Protein AF-E5AQ37-F1 (afdb_monomer)

Sequence (125 aa):
MIKAAIVYFNAYSVCDLLLLLMNGVLASAIFLILLFAFSAPVPRRSPLNWYERAIRFWLVAVYGILAVRVCAGWYSTPVEPTHVAVNALVLGFAIMARGDVGVITEALRQTRKARRNVLSERKQM

Solvent-accessible surface area (backbone atoms only — not comparable to full-atom values): 6875 Å² total; per-residue (Å²): 111,70,70,60,48,32,62,58,39,63,33,92,42,74,66,40,43,49,42,43,50,51,38,26,54,41,25,40,51,42,24,50,42,54,62,49,43,74,73,54,93,64,85,66,95,57,85,80,51,73,68,46,51,50,51,48,51,51,50,35,49,54,26,41,52,48,22,50,35,47,75,70,31,68,49,94,66,85,56,56,69,66,59,42,55,52,44,52,52,52,37,50,51,36,59,75,43,58,34,42,53,62,60,55,53,49,53,51,50,52,53,53,49,54,54,50,52,58,56,53,56,66,72,76,110

Radius of gyration: 18.53 Å; Cα contacts (8 Å, |Δi|>4): 92; chains: 1; bounding box: 45×47×44 Å

Organism: Mycetohabitans rhizoxinica (strain DSM 19002 / CIP 109453 / HKI 454) (NCBI:txid882378)

Secondary structure (DSSP, 8-state):
-HHHHHHHTT-SSHHHHHHHHHHHHHHHHHHHHHHHTTS-----SSPPPHHHHHHHHHHHHHHHHHHHHHHTT--SSPPPHHHHHHHHHHHHHHHHTTT-HHHHHHHHHHHHHHHHHHHHHTTT-

Mean predicted aligned error: 10.18 Å

pLDDT: mean 74.45, std 9.08, range [48.59, 86.31]

Structure (mmCIF, N/CA/C/O backbone):
data_AF-E5AQ37-F1
#
_entry.id   AF-E5AQ37-F1
#
loop_
_atom_site.group_PDB
_atom_site.id
_atom_site.type_symbol
_atom_site.label_atom_id
_atom_site.label_alt_id
_atom_site.label_comp_id
_atom_site.label_asym_id
_atom_site.label_entity_id
_atom_site.label_seq_id
_atom_site.pdbx_PDB_ins_code
_atom_site.Cartn_x
_atom_site.Cartn_y
_atom_site.Cartn_z
_atom_site.occupancy
_atom_site.B_iso_or_equiv
_atom_site.auth_seq_id
_atom_site.auth_comp_id
_atom_site.auth_asym_id
_atom_site.auth_atom_id
_atom_site.pdbx_PDB_model_num
ATOM 1 N N . MET A 1 1 ? 14.982 6.067 -23.350 1.00 61.03 1 MET A N 1
ATOM 2 C CA . MET A 1 1 ? 14.437 6.073 -21.971 1.00 61.03 1 MET A CA 1
ATOM 3 C C . MET A 1 1 ? 13.871 4.722 -21.545 1.00 61.03 1 MET A C 1
ATOM 5 O O . MET A 1 1 ? 14.385 4.175 -20.584 1.00 61.03 1 MET A O 1
ATOM 9 N N . ILE A 1 2 ? 12.907 4.129 -22.262 1.00 64.19 2 ILE A N 1
ATOM 10 C CA . ILE A 1 2 ? 12.264 2.857 -21.855 1.00 64.19 2 ILE A CA 1
ATOM 11 C C . ILE A 1 2 ? 13.265 1.696 -21.706 1.00 64.19 2 ILE A C 1
ATOM 13 O O . ILE A 1 2 ? 13.235 0.993 -20.706 1.00 64.19 2 ILE A O 1
ATOM 17 N N . LYS A 1 3 ? 14.220 1.541 -22.635 1.00 64.31 3 LYS A N 1
ATOM 18 C CA . LYS A 1 3 ? 15.257 0.493 -22.544 1.00 64.31 3 LYS A CA 1
ATOM 19 C C . LYS A 1 3 ? 16.147 0.614 -21.295 1.00 64.31 3 LYS A C 1
ATOM 21 O O . LYS A 1 3 ? 16.497 -0.402 -20.714 1.00 64.31 3 LYS A O 1
ATOM 26 N N . ALA A 1 4 ? 16.473 1.836 -20.864 1.00 66.38 4 ALA A N 1
ATOM 27 C CA . ALA A 1 4 ? 17.266 2.061 -19.651 1.00 66.38 4 ALA A CA 1
ATOM 28 C C . ALA A 1 4 ? 16.474 1.699 -18.386 1.00 66.38 4 ALA A C 1
ATOM 30 O O . ALA A 1 4 ? 17.027 1.098 -17.474 1.00 66.38 4 ALA A O 1
ATOM 31 N N . ALA A 1 5 ? 15.170 1.995 -18.366 1.00 63.94 5 ALA A N 1
ATOM 32 C CA . ALA A 1 5 ? 14.285 1.593 -17.277 1.00 63.94 5 ALA A CA 1
ATOM 33 C C . ALA A 1 5 ? 14.121 0.065 -17.205 1.00 63.94 5 ALA A C 1
ATOM 35 O O . ALA A 1 5 ? 14.211 -0.500 -16.125 1.00 63.94 5 ALA A O 1
ATOM 36 N N . ILE A 1 6 ? 13.960 -0.619 -18.343 1.00 65.31 6 ILE A N 1
ATOM 37 C CA . ILE A 1 6 ? 13.864 -2.089 -18.396 1.00 65.31 6 ILE A CA 1
ATOM 38 C C . ILE A 1 6 ? 15.109 -2.750 -17.785 1.00 65.31 6 ILE A C 1
ATOM 40 O O . ILE A 1 6 ? 14.975 -3.661 -16.976 1.00 65.31 6 ILE A O 1
ATOM 44 N N . VAL A 1 7 ? 16.306 -2.256 -18.122 1.00 65.25 7 VAL A N 1
ATOM 45 C CA . VAL A 1 7 ? 17.571 -2.778 -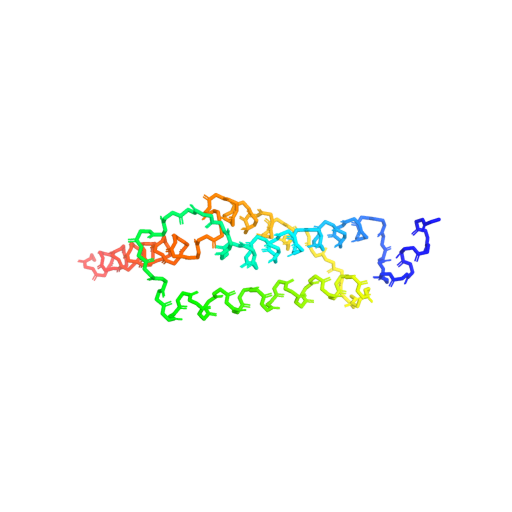17.576 1.00 65.25 7 VAL A CA 1
ATOM 46 C C . VAL A 1 7 ? 17.726 -2.437 -16.092 1.00 65.25 7 VAL A C 1
ATOM 48 O O . VAL A 1 7 ? 18.102 -3.302 -15.310 1.00 65.25 7 VAL A O 1
ATOM 51 N N . TYR A 1 8 ? 17.401 -1.205 -15.688 1.00 65.56 8 TYR A N 1
ATOM 52 C CA . TYR A 1 8 ? 17.496 -0.768 -14.290 1.00 65.56 8 TYR A CA 1
ATOM 53 C C . TYR A 1 8 ? 16.580 -1.570 -13.356 1.00 65.56 8 TYR A C 1
ATOM 55 O O . TYR A 1 8 ? 16.966 -1.907 -12.244 1.00 65.56 8 TYR A O 1
ATOM 63 N N . PHE A 1 9 ? 15.378 -1.900 -13.826 1.00 64.06 9 PHE A N 1
ATOM 64 C CA . PHE A 1 9 ? 14.378 -2.647 -13.067 1.00 64.06 9 PHE A CA 1
ATOM 65 C C . PHE A 1 9 ? 14.433 -4.161 -13.278 1.00 64.06 9 PHE A C 1
ATOM 67 O O . PHE A 1 9 ? 13.594 -4.875 -12.731 1.00 64.06 9 PHE A O 1
ATOM 74 N N . ASN A 1 10 ? 15.389 -4.643 -14.079 1.00 67.12 10 ASN A N 1
ATOM 75 C CA . ASN A 1 10 ? 15.513 -6.043 -14.479 1.00 67.12 10 ASN A CA 1
ATOM 76 C C . ASN A 1 10 ? 14.185 -6.650 -14.987 1.00 67.12 10 ASN A C 1
ATOM 78 O O . ASN A 1 10 ? 13.863 -7.807 -14.719 1.00 67.12 10 ASN A O 1
ATOM 82 N N . ALA A 1 11 ? 13.384 -5.837 -15.679 1.00 63.03 11 ALA A N 1
ATOM 83 C CA . ALA A 1 11 ? 12.063 -6.224 -16.154 1.00 63.03 11 ALA A CA 1
ATOM 84 C C . ALA A 1 11 ? 12.189 -7.041 -17.446 1.00 63.03 11 ALA A C 1
ATOM 86 O O . ALA A 1 11 ? 12.928 -6.665 -18.356 1.00 63.03 11 ALA A O 1
ATOM 87 N N . TYR A 1 12 ? 11.423 -8.125 -17.576 1.00 70.25 12 TYR A N 1
ATOM 88 C CA . TYR A 1 12 ? 11.459 -8.952 -18.792 1.00 70.25 12 TYR A CA 1
ATOM 89 C C . TYR A 1 12 ? 10.702 -8.318 -19.968 1.00 70.25 12 TYR A C 1
ATOM 91 O O . TYR A 1 12 ? 10.960 -8.634 -21.129 1.00 70.25 12 TYR A O 1
ATOM 99 N N . SER A 1 13 ? 9.751 -7.423 -19.688 1.00 74.75 13 SER A N 1
ATOM 100 C CA . SER A 1 13 ? 8.925 -6.768 -20.704 1.00 74.75 13 SER A CA 1
ATOM 101 C C . SER A 1 13 ? 8.458 -5.378 -20.264 1.00 74.75 13 SER A C 1
ATOM 103 O O . SER A 1 13 ? 8.515 -5.020 -19.088 1.00 74.75 13 SER A O 1
ATOM 105 N N . VAL A 1 14 ? 7.936 -4.593 -21.212 1.00 77.44 14 VAL A N 1
ATOM 106 C CA . VAL A 1 14 ? 7.313 -3.286 -20.926 1.00 77.44 14 VAL A CA 1
ATOM 107 C C . VAL A 1 14 ? 6.097 -3.434 -20.000 1.00 77.44 14 VAL A C 1
ATOM 109 O O . VAL A 1 14 ? 5.867 -2.569 -19.161 1.00 77.44 14 VAL A O 1
ATOM 112 N N . CYS A 1 15 ? 5.341 -4.532 -20.120 1.00 76.12 15 CYS A N 1
ATOM 113 C CA . CYS A 1 15 ? 4.201 -4.811 -19.243 1.00 76.12 15 CYS A CA 1
ATOM 114 C C . CYS A 1 15 ? 4.648 -5.063 -17.799 1.00 76.12 15 CYS A C 1
ATOM 116 O O . CYS A 1 15 ? 4.043 -4.535 -16.873 1.00 76.12 15 CYS A O 1
ATOM 118 N N . ASP A 1 16 ? 5.732 -5.813 -17.613 1.00 73.88 16 ASP A N 1
ATOM 119 C CA . ASP A 1 16 ? 6.309 -6.094 -16.294 1.00 73.88 16 ASP A CA 1
ATOM 120 C C . ASP A 1 16 ? 6.830 -4.804 -15.634 1.00 73.88 16 ASP A C 1
ATOM 122 O O . ASP A 1 16 ? 6.526 -4.512 -14.480 1.00 73.88 16 ASP A O 1
ATOM 126 N N . LEU A 1 17 ? 7.487 -3.939 -16.419 1.00 76.75 17 LEU A N 1
ATOM 127 C CA . LEU A 1 17 ? 7.896 -2.603 -15.976 1.00 76.75 17 LEU A CA 1
ATOM 128 C C . LEU A 1 17 ? 6.695 -1.730 -15.556 1.00 76.75 17 LEU A C 1
ATOM 130 O O . LEU A 1 17 ? 6.766 -1.019 -14.554 1.00 76.75 17 LEU A O 1
ATOM 134 N N . LEU A 1 18 ? 5.588 -1.780 -16.303 1.00 80.94 18 LEU A N 1
ATOM 135 C CA . LEU A 1 18 ? 4.352 -1.060 -15.978 1.00 80.94 18 LEU A CA 1
ATOM 136 C C . LEU A 1 18 ? 3.722 -1.563 -14.675 1.00 80.94 18 LEU A C 1
ATOM 138 O O . LEU A 1 18 ? 3.361 -0.750 -13.826 1.00 80.94 18 LEU A O 1
ATOM 142 N N . LEU A 1 19 ? 3.627 -2.882 -14.492 1.00 80.94 19 LEU A N 1
ATOM 143 C CA . LEU A 1 19 ? 3.105 -3.489 -13.264 1.00 80.94 19 LEU A CA 1
ATOM 144 C C . LEU A 1 19 ? 3.959 -3.112 -12.052 1.00 80.94 19 LEU A C 1
ATOM 146 O O . LEU A 1 19 ? 3.420 -2.767 -11.001 1.00 80.94 19 LEU A O 1
ATOM 150 N N . LEU A 1 20 ? 5.281 -3.099 -12.217 1.00 81.56 20 LEU A N 1
ATOM 151 C CA . LEU A 1 20 ? 6.223 -2.671 -11.192 1.00 81.56 20 LEU A CA 1
ATOM 152 C C . LEU A 1 20 ? 6.021 -1.206 -10.788 1.00 81.56 20 LEU A C 1
ATOM 154 O O . LEU A 1 20 ? 5.934 -0.891 -9.599 1.00 81.56 20 LEU A O 1
ATOM 158 N N . LEU A 1 21 ? 5.912 -0.315 -11.778 1.00 81.38 21 LEU A N 1
ATOM 159 C CA . LEU A 1 21 ? 5.675 1.111 -11.561 1.00 81.38 21 LEU A CA 1
ATOM 160 C C . LEU A 1 21 ? 4.333 1.345 -10.867 1.00 81.38 21 LEU A C 1
ATOM 162 O O . LEU A 1 21 ? 4.281 2.061 -9.869 1.00 81.38 21 LEU A O 1
ATOM 166 N N . MET A 1 22 ? 3.261 0.705 -11.340 1.00 83.75 22 MET A N 1
ATOM 167 C CA . MET A 1 22 ? 1.946 0.787 -10.700 1.00 83.75 22 MET A CA 1
ATOM 168 C C . MET A 1 22 ? 2.005 0.298 -9.255 1.00 83.75 22 MET A C 1
ATOM 170 O O . MET A 1 22 ? 1.493 0.964 -8.357 1.00 83.75 22 MET A O 1
ATOM 174 N N . ASN A 1 23 ? 2.678 -0.825 -9.007 1.00 84.56 23 ASN A N 1
ATOM 175 C CA . ASN A 1 23 ? 2.844 -1.363 -7.666 1.00 84.56 23 ASN A CA 1
ATOM 176 C C . ASN A 1 23 ? 3.605 -0.398 -6.740 1.00 84.56 23 ASN A C 1
ATOM 178 O O . ASN A 1 23 ? 3.199 -0.199 -5.596 1.00 84.56 23 ASN A O 1
ATOM 182 N N . GLY A 1 24 ? 4.666 0.245 -7.235 1.00 82.12 24 GLY A N 1
ATOM 183 C CA . GLY A 1 24 ? 5.417 1.255 -6.485 1.00 82.12 24 GLY A CA 1
ATOM 184 C C . GLY A 1 24 ? 4.621 2.514 -6.183 1.00 82.12 24 GLY A C 1
ATOM 185 O O . GLY A 1 24 ? 4.677 3.013 -5.059 1.00 82.12 24 GLY A O 1
ATOM 186 N N . VAL A 1 25 ? 3.840 3.002 -7.149 1.00 86.31 25 VAL A N 1
ATOM 187 C CA . VAL A 1 25 ? 2.951 4.157 -6.959 1.00 86.31 25 VAL A CA 1
ATOM 188 C C . VAL A 1 25 ? 1.886 3.841 -5.909 1.00 86.31 25 VAL A C 1
ATOM 190 O O . VAL A 1 25 ? 1.697 4.626 -4.981 1.00 86.31 25 VAL A O 1
ATOM 193 N N . LEU A 1 26 ? 1.241 2.673 -5.997 1.00 86.06 26 LEU A N 1
ATOM 194 C CA . LEU A 1 26 ? 0.247 2.230 -5.016 1.00 86.06 26 LEU A CA 1
ATOM 195 C C . LEU A 1 26 ? 0.861 2.086 -3.619 1.00 86.06 26 LEU A C 1
ATOM 197 O O . LEU A 1 26 ? 0.322 2.632 -2.658 1.00 86.06 26 LEU A O 1
ATOM 201 N N . ALA A 1 27 ? 2.006 1.408 -3.500 1.00 84.62 27 ALA A N 1
ATOM 202 C CA . ALA A 1 27 ? 2.686 1.222 -2.221 1.00 84.62 27 ALA A CA 1
ATOM 203 C C . ALA A 1 27 ? 3.108 2.559 -1.595 1.00 84.62 27 ALA A C 1
ATOM 205 O O . ALA A 1 27 ? 2.901 2.769 -0.400 1.00 84.62 27 ALA A O 1
ATOM 206 N N . SER A 1 28 ? 3.625 3.489 -2.403 1.00 84.44 28 SER A N 1
ATOM 207 C CA . SER A 1 28 ? 4.007 4.830 -1.951 1.00 84.44 28 SER A CA 1
ATOM 208 C C . SER A 1 28 ? 2.795 5.643 -1.500 1.00 84.44 28 SER A C 1
ATOM 210 O O . SER A 1 28 ? 2.841 6.282 -0.452 1.00 84.44 28 SER A O 1
ATOM 212 N N . ALA A 1 29 ? 1.682 5.588 -2.238 1.00 84.94 29 ALA A N 1
ATOM 213 C CA . ALA A 1 29 ? 0.447 6.268 -1.856 1.00 84.94 29 ALA A CA 1
ATOM 214 C C . ALA A 1 29 ? -0.115 5.721 -0.533 1.00 84.94 29 ALA A C 1
ATOM 216 O O . ALA A 1 29 ? -0.441 6.501 0.362 1.00 84.94 29 ALA A O 1
ATOM 217 N N . ILE A 1 30 ? -0.167 4.393 -0.372 1.00 84.25 30 ILE A N 1
ATOM 218 C CA . ILE A 1 30 ? -0.590 3.744 0.878 1.00 84.25 30 ILE A CA 1
ATOM 219 C C . ILE A 1 30 ? 0.331 4.159 2.026 1.00 84.25 30 ILE A C 1
ATOM 221 O O . ILE A 1 30 ? -0.153 4.557 3.084 1.00 84.25 30 ILE A O 1
ATOM 225 N N . PHE A 1 31 ? 1.648 4.108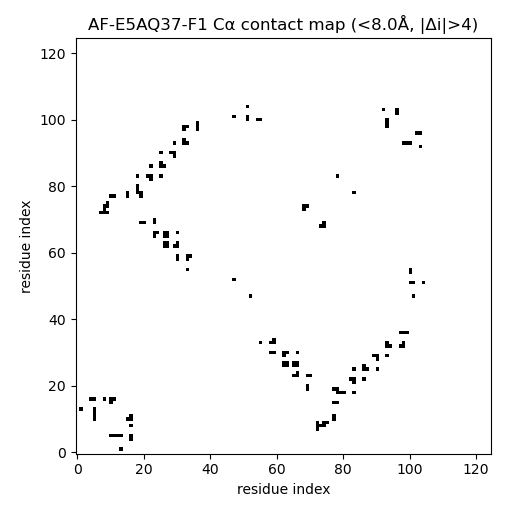 1.814 1.00 84.44 31 PHE A N 1
ATOM 226 C CA . PHE A 1 31 ? 2.640 4.525 2.800 1.00 84.44 31 PHE A CA 1
ATOM 227 C C . PHE A 1 31 ? 2.415 5.972 3.245 1.00 84.44 31 PHE A C 1
ATOM 229 O O . PHE A 1 31 ? 2.321 6.224 4.442 1.00 84.44 31 PHE A O 1
ATOM 236 N N . LEU A 1 32 ? 2.254 6.911 2.309 1.00 83.88 32 LEU A N 1
ATOM 237 C CA . LEU A 1 32 ? 2.025 8.324 2.618 1.00 83.88 32 LEU A CA 1
ATOM 238 C C . LEU A 1 32 ? 0.706 8.538 3.367 1.00 83.88 32 LEU A C 1
ATOM 240 O O . LEU A 1 32 ? 0.692 9.240 4.376 1.00 83.88 32 LEU A O 1
ATOM 244 N N . ILE A 1 33 ? -0.387 7.901 2.936 1.00 82.50 33 ILE A N 1
ATOM 245 C CA . ILE A 1 33 ? -1.680 7.983 3.632 1.00 82.50 33 ILE A CA 1
ATOM 246 C C . ILE A 1 33 ? -1.537 7.460 5.062 1.00 82.50 33 ILE A C 1
ATOM 248 O O . ILE A 1 33 ? -1.940 8.128 6.012 1.00 82.50 33 ILE A O 1
ATOM 252 N N . LEU A 1 34 ? -0.923 6.290 5.241 1.00 80.44 34 LEU A N 1
ATOM 253 C CA . LEU A 1 34 ? -0.731 5.694 6.560 1.00 80.44 34 LEU A CA 1
ATOM 254 C C . LEU A 1 34 ? 0.278 6.459 7.418 1.00 80.44 34 LEU A C 1
ATOM 256 O O . LEU A 1 34 ? 0.164 6.427 8.640 1.00 80.44 34 LEU A O 1
ATOM 260 N N . LEU A 1 35 ? 1.250 7.154 6.836 1.00 80.75 35 LEU A N 1
ATOM 261 C CA . LEU A 1 35 ? 2.196 7.984 7.575 1.00 80.75 35 LEU A CA 1
ATOM 262 C C . LEU A 1 35 ? 1.509 9.276 8.042 1.00 80.75 35 LEU A C 1
ATOM 264 O O . LEU A 1 35 ? 1.477 9.568 9.238 1.00 80.75 35 LEU A O 1
ATOM 268 N N . PHE A 1 36 ? 0.849 9.987 7.126 1.00 77.44 36 PHE A N 1
ATOM 269 C CA . PHE A 1 36 ? 0.274 11.314 7.363 1.00 77.44 36 PHE A CA 1
ATOM 270 C C . PHE A 1 36 ? -1.152 11.321 7.924 1.00 77.44 36 PHE A C 1
ATOM 272 O O . PHE A 1 36 ? -1.596 12.354 8.420 1.00 77.44 36 PHE A O 1
ATOM 279 N N . ALA A 1 37 ? -1.848 10.184 8.010 1.00 68.19 37 ALA A N 1
ATOM 280 C CA . ALA A 1 37 ? -3.139 10.075 8.710 1.00 68.19 37 ALA A CA 1
ATOM 281 C C . ALA A 1 37 ? -3.069 10.376 10.229 1.00 68.19 37 ALA A C 1
ATOM 283 O O . ALA A 1 37 ? -4.039 10.201 10.967 1.00 68.19 37 ALA A O 1
ATOM 284 N N . PHE A 1 38 ? -1.900 10.755 10.760 1.00 56.34 38 PHE A N 1
ATOM 285 C CA . PHE A 1 38 ? -1.758 11.281 12.120 1.00 56.34 38 PHE A CA 1
ATOM 286 C C . PHE A 1 38 ? -1.956 12.802 12.176 1.00 56.34 38 PHE A C 1
ATOM 288 O O . PHE A 1 38 ? -2.409 13.307 13.194 1.00 56.34 38 PHE A O 1
ATOM 295 N N . SER A 1 39 ? -1.683 13.503 11.074 1.00 51.94 39 SER A N 1
ATOM 296 C CA . SER A 1 39 ? -1.745 14.964 10.967 1.00 51.94 39 SER A CA 1
ATOM 297 C C . SER A 1 39 ? -3.099 15.484 10.483 1.00 51.94 39 SER A C 1
ATOM 299 O O . SER A 1 39 ? -3.298 16.692 10.408 1.00 51.94 39 SER A O 1
ATOM 301 N N . ALA A 1 40 ? -4.033 14.595 10.133 1.00 52.38 40 ALA A N 1
ATOM 302 C CA . ALA A 1 40 ? -5.367 15.005 9.723 1.00 52.38 40 ALA A CA 1
ATOM 303 C C . ALA A 1 40 ? -6.140 15.552 10.944 1.00 52.38 40 ALA A C 1
ATOM 305 O O . ALA A 1 40 ? -6.278 14.827 11.932 1.00 52.38 40 ALA A O 1
ATOM 306 N N . PRO A 1 41 ? -6.691 16.781 10.884 1.00 48.59 41 PRO A N 1
ATOM 307 C CA . PRO A 1 41 ? -7.428 17.434 11.974 1.00 48.59 41 PRO A CA 1
ATOM 308 C C . PRO A 1 41 ? -8.845 16.857 12.142 1.00 48.59 41 PRO A C 1
ATOM 310 O O . PRO A 1 41 ? -9.810 17.572 12.394 1.00 48.59 41 PRO A O 1
ATOM 313 N N . VAL A 1 42 ? -8.999 15.549 11.937 1.00 54.31 42 VAL A N 1
ATOM 314 C CA . VAL A 1 42 ? -10.275 14.859 12.086 1.00 54.31 42 VAL A CA 1
ATOM 315 C C . VAL A 1 42 ? -10.370 14.394 13.538 1.00 54.31 42 VAL A C 1
ATOM 317 O O . VAL A 1 42 ? -9.463 13.694 14.000 1.00 54.31 42 VAL A O 1
ATOM 320 N N . PRO A 1 43 ? -11.440 14.748 14.270 1.00 51.94 43 PRO A N 1
ATOM 321 C CA . PRO A 1 43 ? -11.625 14.278 15.630 1.00 51.94 43 PRO A CA 1
ATOM 322 C C . PRO A 1 43 ? -11.759 12.756 15.600 1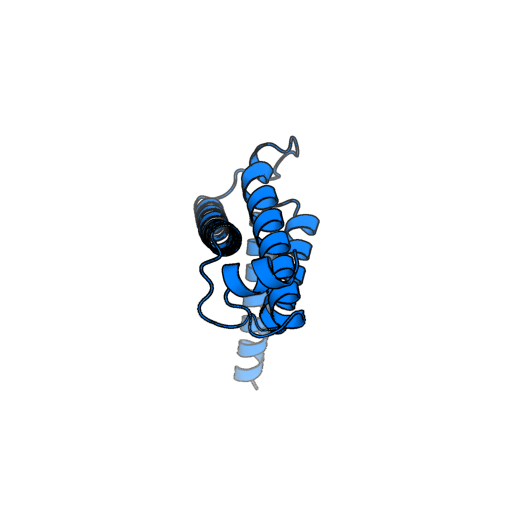.00 51.94 43 PRO A C 1
ATOM 324 O O . PRO A 1 43 ? -12.770 12.208 15.159 1.00 51.94 43 PRO A O 1
ATOM 327 N N . ARG A 1 44 ? -10.707 12.052 16.031 1.00 56.84 44 ARG A N 1
ATOM 328 C CA . ARG A 1 44 ? -10.775 10.605 16.232 1.00 56.84 44 ARG A CA 1
ATOM 329 C C . ARG A 1 44 ? -11.819 10.349 17.313 1.00 56.84 44 ARG A C 1
ATOM 331 O O . ARG A 1 44 ? -11.710 10.892 18.408 1.00 56.84 44 ARG A O 1
ATOM 338 N N . ARG A 1 45 ? -12.812 9.503 17.016 1.00 56.78 45 ARG A N 1
ATOM 339 C CA . ARG A 1 45 ? -13.873 9.109 17.968 1.00 56.78 45 ARG A CA 1
ATOM 340 C C . ARG A 1 45 ? -13.330 8.464 19.251 1.00 56.78 45 ARG A C 1
ATOM 342 O O . ARG A 1 45 ? -14.061 8.371 20.227 1.00 56.78 45 ARG A O 1
ATOM 349 N N . SER A 1 46 ? -12.076 8.014 19.250 1.00 59.38 46 SER A N 1
ATOM 350 C CA . SER A 1 46 ? -11.389 7.415 20.392 1.00 59.38 46 SER A CA 1
ATOM 351 C C . SER A 1 46 ? -9.870 7.546 20.212 1.00 59.38 46 SER A C 1
ATOM 353 O O . SER A 1 46 ? -9.391 7.498 19.072 1.00 59.38 46 SER A O 1
ATOM 355 N N . PRO A 1 47 ? -9.073 7.673 21.290 1.00 64.31 47 PRO A N 1
ATOM 356 C CA . PRO A 1 47 ? -7.636 7.447 21.198 1.00 64.31 47 PRO A CA 1
ATOM 357 C C . PRO A 1 47 ? -7.370 6.045 20.625 1.00 64.31 47 PRO A C 1
ATOM 359 O O . PRO A 1 47 ? -7.973 5.068 21.066 1.00 64.31 47 PRO A O 1
ATOM 362 N N . LEU A 1 48 ? -6.487 5.961 19.621 1.00 64.81 48 LEU A N 1
ATOM 363 C CA . LEU A 1 48 ? -6.091 4.694 18.992 1.00 64.81 48 LEU A CA 1
ATOM 364 C C . LEU A 1 48 ? -5.516 3.743 20.047 1.00 64.81 48 LEU A C 1
ATOM 366 O O . LEU A 1 48 ? -4.552 4.113 20.735 1.00 64.81 48 LEU A O 1
ATOM 370 N N . ASN A 1 49 ? -6.049 2.524 20.112 1.00 73.69 49 ASN A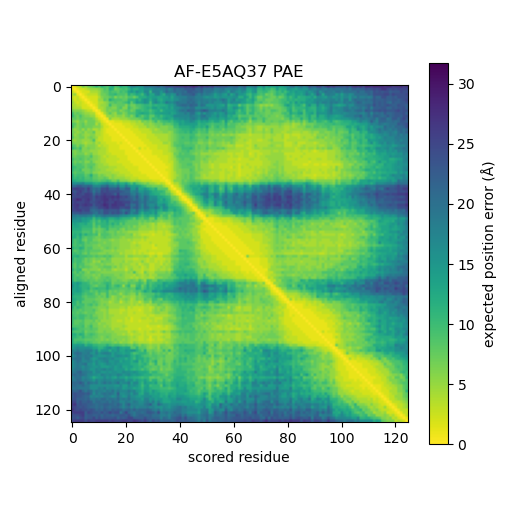 N 1
ATOM 371 C CA . ASN A 1 49 ? -5.551 1.482 21.005 1.00 73.69 49 ASN A CA 1
ATOM 372 C C . ASN A 1 49 ? -4.113 1.086 20.634 1.00 73.69 49 ASN A C 1
ATOM 374 O O . ASN A 1 49 ? -3.709 1.163 19.472 1.00 73.69 49 ASN A O 1
ATOM 378 N N . TRP A 1 50 ? -3.328 0.611 21.608 1.00 74.81 50 TRP A N 1
ATOM 379 C CA . TRP A 1 50 ? -1.934 0.187 21.384 1.00 74.81 50 TRP A CA 1
ATOM 380 C C . TRP A 1 50 ? -1.802 -0.828 20.236 1.00 74.81 50 TRP A C 1
ATOM 382 O O . TRP A 1 50 ? -0.904 -0.729 19.403 1.00 74.81 50 TRP A O 1
ATOM 392 N N . TYR A 1 51 ? -2.762 -1.750 20.139 1.00 73.62 51 TYR A N 1
ATOM 393 C CA . TYR A 1 51 ? -2.836 -2.741 19.067 1.00 73.62 51 TYR A CA 1
ATOM 394 C C . TYR A 1 51 ? -3.010 -2.114 17.672 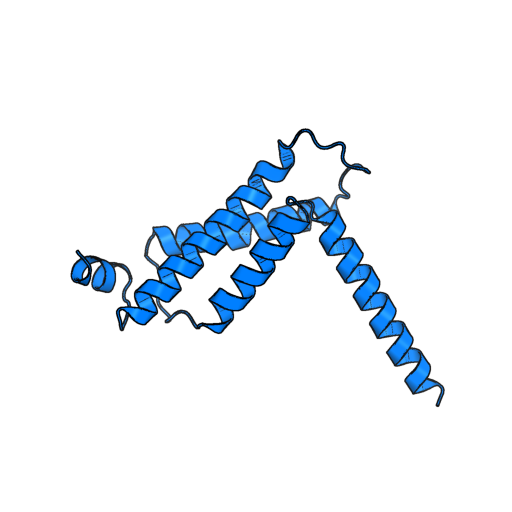1.00 73.62 51 TYR A C 1
ATOM 396 O O . TYR A 1 51 ? -2.354 -2.522 16.718 1.00 73.62 51 TYR A O 1
ATOM 404 N N . GLU A 1 52 ? -3.840 -1.079 17.544 1.00 74.25 52 GLU A N 1
ATOM 405 C CA . GLU A 1 52 ? -4.076 -0.379 16.273 1.00 74.25 52 GLU A CA 1
ATOM 406 C C . GLU A 1 52 ? -2.855 0.440 15.852 1.00 74.25 52 GLU A C 1
ATOM 408 O O . GLU A 1 52 ? -2.519 0.500 14.669 1.00 74.25 52 GLU A O 1
ATOM 413 N N . ARG A 1 53 ? -2.138 1.019 16.827 1.00 76.06 53 ARG A N 1
ATOM 414 C CA . ARG A 1 53 ? -0.845 1.676 16.585 1.00 76.06 53 ARG A CA 1
ATOM 415 C C . ARG A 1 53 ? 0.193 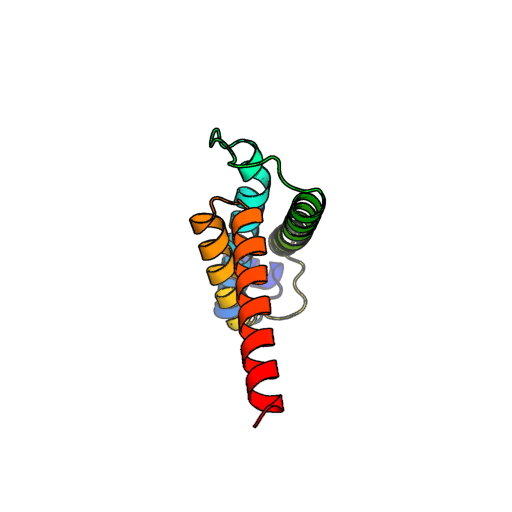0.682 16.072 1.00 76.06 53 ARG A C 1
ATOM 417 O O . ARG A 1 53 ? 0.885 0.992 15.107 1.00 76.06 53 ARG A O 1
ATOM 424 N N . ALA A 1 54 ? 0.265 -0.508 16.672 1.00 80.75 54 ALA A N 1
ATOM 425 C CA . ALA A 1 54 ? 1.180 -1.562 16.244 1.00 80.75 54 ALA A CA 1
ATOM 426 C C . ALA A 1 54 ? 0.870 -2.045 14.817 1.00 80.75 54 ALA A C 1
ATOM 428 O O . ALA A 1 54 ? 1.780 -2.132 13.996 1.00 80.75 54 ALA A O 1
ATOM 429 N N . ILE A 1 55 ? -0.408 -2.276 14.484 1.00 80.94 55 ILE A N 1
ATOM 430 C CA . ILE A 1 55 ? -0.820 -2.643 13.118 1.00 80.94 55 ILE A CA 1
ATOM 431 C C . ILE A 1 55 ? -0.450 -1.545 12.129 1.00 80.94 55 ILE A C 1
ATOM 433 O O . ILE A 1 55 ? 0.109 -1.833 11.074 1.00 80.94 55 ILE A O 1
ATOM 437 N N . ARG A 1 56 ? -0.737 -0.283 12.459 1.00 80.06 56 ARG A N 1
ATOM 438 C CA . ARG A 1 56 ? -0.388 0.841 11.591 1.00 80.06 56 ARG A CA 1
ATOM 439 C C . ARG A 1 56 ? 1.114 0.907 11.350 1.00 80.06 56 ARG A C 1
ATOM 441 O O . ARG A 1 56 ? 1.520 1.043 10.204 1.00 80.06 56 ARG A O 1
ATOM 448 N N . PHE A 1 57 ? 1.925 0.787 12.400 1.00 83.19 57 PHE A N 1
ATOM 449 C CA . PHE A 1 57 ? 3.381 0.801 12.275 1.00 83.19 57 PHE A CA 1
ATOM 450 C C . PHE A 1 57 ? 3.876 -0.345 11.391 1.00 83.19 57 PHE A C 1
ATOM 452 O O . PHE A 1 57 ? 4.696 -0.130 10.504 1.00 83.19 57 PHE A O 1
ATOM 459 N N . TRP A 1 58 ? 3.322 -1.544 11.578 1.00 84.44 58 TRP A N 1
ATOM 460 C CA . TRP A 1 58 ? 3.649 -2.701 10.753 1.00 84.44 58 TRP A CA 1
ATOM 461 C C . TRP A 1 58 ? 3.279 -2.482 9.280 1.00 84.44 58 TRP A C 1
ATOM 463 O O . TRP A 1 58 ? 4.105 -2.716 8.403 1.00 84.44 58 TRP A O 1
ATOM 473 N N . LEU A 1 59 ? 2.084 -1.954 8.995 1.00 82.56 59 LEU A N 1
ATOM 474 C CA . LEU A 1 59 ? 1.665 -1.626 7.629 1.00 82.56 59 LEU A CA 1
ATOM 475 C C . LEU A 1 59 ? 2.554 -0.543 7.007 1.00 82.56 59 LEU A C 1
ATOM 477 O O . LEU A 1 59 ? 2.997 -0.700 5.874 1.00 82.56 59 LEU A O 1
ATOM 481 N N . VAL A 1 60 ? 2.861 0.527 7.746 1.00 85.31 60 VAL A N 1
ATOM 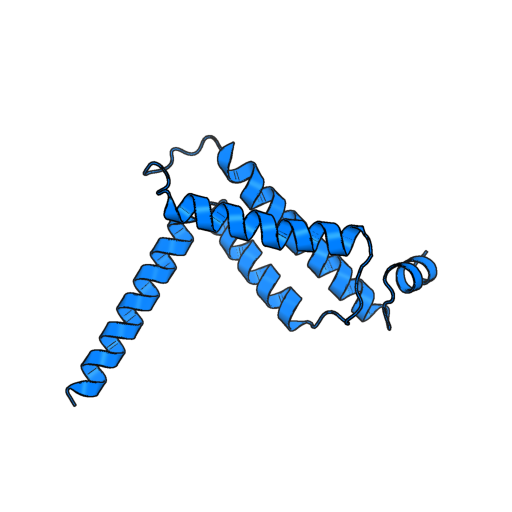482 C CA . VAL A 1 60 ? 3.783 1.583 7.299 1.00 85.31 60 VAL A CA 1
ATOM 483 C C . VAL A 1 60 ? 5.157 0.995 6.982 1.00 85.31 60 VAL A C 1
ATOM 485 O O . VAL A 1 60 ? 5.718 1.316 5.940 1.00 85.31 60 VAL A O 1
ATOM 488 N N . ALA A 1 61 ? 5.683 0.104 7.822 1.00 85.88 61 ALA A N 1
ATOM 489 C CA . ALA A 1 61 ? 6.965 -0.547 7.580 1.00 85.88 61 ALA A CA 1
ATOM 490 C C . ALA A 1 61 ? 6.931 -1.425 6.319 1.00 85.88 61 ALA A C 1
ATOM 492 O O . ALA A 1 61 ? 7.803 -1.296 5.465 1.00 85.88 61 ALA A O 1
ATOM 493 N N . VAL A 1 62 ? 5.907 -2.270 6.156 1.00 85.94 62 VAL A N 1
ATOM 494 C CA . VAL A 1 62 ? 5.769 -3.158 4.990 1.00 85.94 62 VAL A CA 1
ATOM 495 C C . VAL A 1 62 ? 5.645 -2.356 3.693 1.00 85.94 62 VAL A C 1
ATOM 497 O O . VAL A 1 62 ? 6.409 -2.588 2.755 1.00 85.94 62 VAL A O 1
ATOM 500 N N . TYR A 1 63 ? 4.730 -1.382 3.639 1.00 83.19 63 TYR A N 1
ATOM 501 C CA . TYR A 1 63 ? 4.535 -0.555 2.445 1.00 83.19 63 TYR A CA 1
ATOM 502 C C . TYR A 1 63 ? 5.709 0.394 2.189 1.00 83.19 63 TYR A C 1
ATOM 504 O O . TYR A 1 63 ? 6.038 0.646 1.033 1.00 83.19 63 TYR A O 1
ATOM 512 N N . GLY A 1 64 ? 6.388 0.860 3.240 1.00 83.62 64 GLY A N 1
ATOM 513 C CA . GLY A 1 64 ? 7.616 1.644 3.131 1.00 83.62 64 GLY A CA 1
ATOM 514 C C . GLY A 1 64 ? 8.768 0.838 2.531 1.00 83.62 64 GLY A C 1
ATOM 515 O O . GLY A 1 64 ? 9.410 1.304 1.593 1.00 83.62 64 GLY A O 1
ATOM 516 N N . ILE A 1 65 ? 8.989 -0.397 2.996 1.00 84.75 65 ILE A N 1
ATOM 517 C CA . ILE A 1 65 ? 9.991 -1.309 2.417 1.00 84.75 65 ILE A CA 1
ATOM 518 C C . ILE A 1 65 ? 9.670 -1.578 0.946 1.00 84.75 65 ILE A C 1
ATOM 520 O O . ILE A 1 65 ? 10.567 -1.524 0.111 1.00 84.75 65 ILE A O 1
ATOM 524 N N . LEU A 1 66 ? 8.401 -1.826 0.610 1.00 80.25 66 LEU A N 1
ATOM 525 C CA . LEU A 1 66 ? 7.956 -2.002 -0.775 1.00 80.25 66 LEU A CA 1
ATOM 526 C C . LEU A 1 66 ? 8.229 -0.762 -1.635 1.00 80.25 66 LEU A C 1
ATOM 528 O O . LEU A 1 66 ? 8.782 -0.897 -2.723 1.00 80.25 66 LEU A O 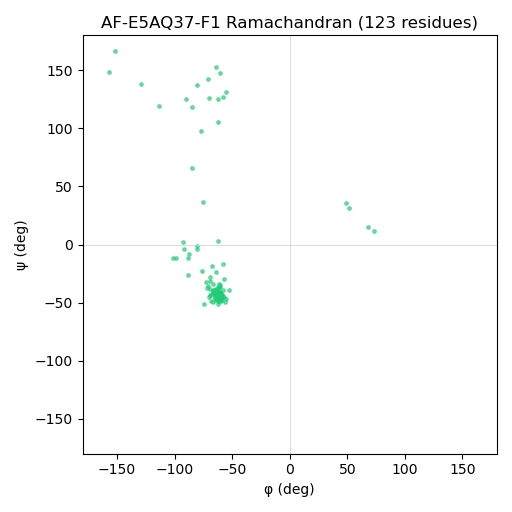1
ATOM 532 N N . ALA A 1 67 ? 7.900 0.435 -1.146 1.00 80.38 67 ALA A N 1
ATOM 533 C CA . ALA A 1 67 ? 8.157 1.684 -1.857 1.00 80.38 67 ALA A CA 1
ATOM 534 C C . ALA A 1 67 ? 9.660 1.905 -2.091 1.00 80.38 67 ALA A C 1
ATOM 536 O O . ALA A 1 67 ? 10.071 2.164 -3.219 1.00 80.38 67 ALA A O 1
ATOM 537 N N . VAL A 1 68 ? 10.492 1.719 -1.059 1.00 81.62 68 VAL A N 1
ATOM 538 C CA . VAL A 1 68 ? 11.958 1.818 -1.171 1.00 81.62 68 VAL A CA 1
ATOM 539 C C . VAL A 1 68 ? 12.500 0.776 -2.141 1.00 81.62 68 VAL A C 1
ATOM 541 O O . VAL A 1 68 ? 13.343 1.098 -2.970 1.00 81.62 68 VAL A O 1
ATOM 544 N N . ARG A 1 69 ? 11.998 -0.459 -2.083 1.00 80.00 69 ARG A N 1
ATOM 545 C CA . ARG A 1 69 ? 12.421 -1.546 -2.967 1.00 80.00 69 ARG A CA 1
ATOM 546 C C . ARG A 1 69 ? 12.099 -1.251 -4.429 1.00 80.00 69 ARG A C 1
ATOM 548 O O . ARG A 1 69 ? 12.938 -1.529 -5.284 1.00 80.00 69 ARG A O 1
ATOM 555 N N . VAL A 1 70 ? 10.929 -0.670 -4.715 1.00 76.75 70 VAL A N 1
ATOM 556 C CA . VAL A 1 70 ? 10.604 -0.201 -6.070 1.00 76.75 70 VAL A CA 1
ATOM 557 C C . VAL A 1 70 ? 11.509 0.967 -6.440 1.00 76.75 70 VAL A C 1
ATOM 559 O O . VAL A 1 70 ? 12.159 0.900 -7.466 1.00 76.75 70 VAL A O 1
ATOM 562 N N . CYS A 1 71 ? 11.660 1.995 -5.607 1.00 73.25 71 CYS A N 1
ATOM 563 C CA . CYS A 1 71 ? 12.526 3.133 -5.937 1.00 73.25 71 CYS A CA 1
ATOM 564 C C . CYS A 1 71 ? 13.999 2.746 -6.159 1.00 73.25 71 CYS A C 1
ATOM 566 O O . CYS A 1 71 ? 14.657 3.333 -7.010 1.00 73.25 71 CYS A O 1
ATOM 568 N N . ALA A 1 72 ? 14.506 1.755 -5.425 1.00 77.50 72 ALA A N 1
ATOM 569 C CA . ALA A 1 72 ? 15.870 1.246 -5.551 1.00 77.50 72 ALA A CA 1
ATOM 570 C C . ALA A 1 72 ? 16.059 0.267 -6.725 1.00 77.50 72 ALA A C 1
ATOM 572 O O . ALA A 1 72 ? 17.169 -0.216 -6.934 1.00 77.50 72 ALA A O 1
ATOM 573 N N . GLY A 1 73 ? 14.991 -0.078 -7.453 1.00 67.44 73 GLY A N 1
ATOM 574 C CA . GLY A 1 73 ? 15.045 -1.034 -8.561 1.00 67.44 73 GLY A CA 1
ATOM 575 C C . GLY A 1 73 ? 15.336 -2.479 -8.140 1.00 67.44 73 GLY A C 1
ATOM 576 O O . GLY A 1 73 ? 15.655 -3.313 -8.982 1.00 67.44 73 GLY A O 1
ATOM 577 N N . TRP A 1 74 ? 15.218 -2.817 -6.850 1.00 72.25 74 TRP A N 1
ATOM 578 C CA . TRP A 1 74 ? 15.624 -4.123 -6.318 1.00 72.25 74 TRP A CA 1
ATOM 579 C C . TRP A 1 74 ? 14.520 -5.178 -6.468 1.00 72.25 74 TRP A C 1
ATOM 581 O O . TRP A 1 74 ? 13.974 -5.699 -5.486 1.00 72.25 74 TRP A O 1
ATOM 591 N N . TYR A 1 75 ? 14.206 -5.529 -7.712 1.00 66.62 75 TYR A N 1
ATOM 592 C CA . TYR A 1 75 ? 13.266 -6.595 -8.043 1.00 66.62 75 TYR A CA 1
ATOM 593 C C . TYR A 1 75 ? 13.963 -7.761 -8.734 1.00 66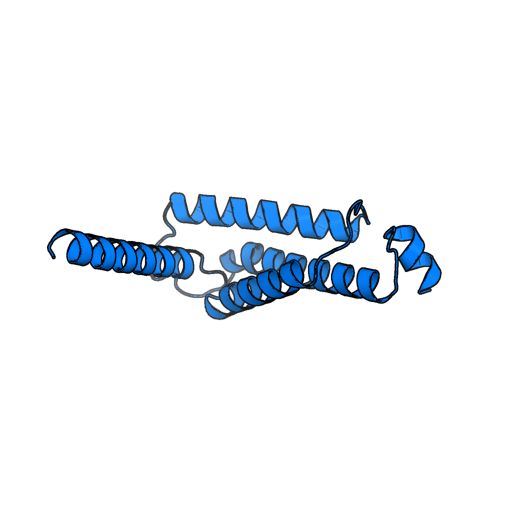.62 75 TYR A C 1
ATOM 595 O O . TYR A 1 75 ? 14.569 -7.630 -9.790 1.00 66.62 75 TYR A O 1
ATOM 603 N N . SER A 1 76 ? 13.880 -8.924 -8.091 1.00 64.44 76 SER A N 1
ATOM 604 C CA . SER A 1 76 ? 14.417 -10.185 -8.618 1.00 64.44 76 SER A CA 1
ATOM 605 C C . SER A 1 76 ? 13.324 -11.078 -9.209 1.00 64.44 76 SER A C 1
ATOM 607 O O . SER A 1 76 ? 13.637 -12.061 -9.869 1.00 64.44 76 SER A O 1
ATOM 609 N N . THR A 1 77 ? 12.052 -10.750 -8.968 1.00 64.19 77 THR A N 1
ATOM 610 C CA . THR A 1 77 ? 10.884 -11.521 -9.405 1.00 64.19 77 THR A CA 1
ATOM 611 C C . THR A 1 77 ? 9.890 -10.603 -10.122 1.00 64.19 77 THR A C 1
ATOM 613 O O . THR A 1 77 ? 9.655 -9.499 -9.614 1.00 64.19 77 THR A O 1
ATOM 616 N N . PRO A 1 78 ? 9.286 -11.044 -11.242 1.00 67.00 78 PRO A N 1
ATOM 617 C CA . PRO A 1 78 ? 8.260 -10.277 -11.947 1.00 67.00 78 PRO A CA 1
ATOM 618 C C . PRO A 1 78 ? 7.053 -10.013 -11.040 1.00 67.00 78 PRO A C 1
ATOM 620 O O . PRO A 1 78 ? 6.734 -10.817 -10.158 1.00 67.00 78 PRO A O 1
ATOM 623 N N . VAL A 1 79 ? 6.398 -8.865 -11.224 1.00 70.75 79 VAL A N 1
ATOM 624 C CA . VAL A 1 79 ? 5.231 -8.489 -10.411 1.00 70.75 79 VAL A CA 1
ATOM 625 C C . VAL A 1 79 ? 3.984 -9.109 -11.014 1.00 70.75 79 VAL A C 1
ATOM 627 O O . VAL A 1 79 ? 3.597 -8.784 -12.134 1.00 70.75 79 VAL A O 1
ATOM 630 N N . GLU A 1 80 ? 3.309 -9.968 -10.254 1.00 77.94 80 GLU A N 1
ATOM 631 C CA . GLU A 1 80 ? 2.037 -10.518 -10.704 1.00 77.94 80 GLU A CA 1
ATOM 632 C C . GLU A 1 80 ? 0.923 -9.449 -10.692 1.00 77.94 80 GLU A C 1
ATOM 634 O O . GLU A 1 80 ? 0.829 -8.649 -9.752 1.00 77.94 80 GLU A O 1
ATOM 639 N N . PRO A 1 81 ? 0.004 -9.458 -11.677 1.00 77.12 81 PRO A N 1
ATOM 640 C CA . PRO A 1 81 ? -1.136 -8.534 -11.724 1.00 77.12 81 PRO A CA 1
ATOM 641 C C . PRO A 1 81 ? -2.028 -8.599 -10.475 1.00 77.12 81 PRO A C 1
ATOM 643 O O . PRO A 1 81 ? -2.630 -7.604 -10.068 1.00 77.12 81 PRO A O 1
ATOM 646 N N . THR A 1 82 ? -2.086 -9.770 -9.839 1.00 82.12 82 THR A N 1
ATOM 647 C CA . THR A 1 82 ? -2.789 -10.026 -8.575 1.00 82.12 82 THR A CA 1
ATOM 648 C C . THR A 1 82 ? -2.284 -9.120 -7.450 1.00 82.12 82 THR A C 1
ATOM 650 O O . THR A 1 82 ? -3.091 -8.587 -6.689 1.00 82.12 82 THR A O 1
ATOM 653 N N . HIS A 1 83 ? -0.976 -8.859 -7.378 1.00 79.12 83 HIS A N 1
ATOM 654 C CA . HIS A 1 83 ? -0.383 -7.986 -6.362 1.00 79.12 83 HIS A CA 1
ATOM 655 C C . HIS A 1 83 ? -0.830 -6.531 -6.542 1.00 79.12 83 HIS A C 1
ATOM 657 O O . HIS A 1 83 ? -1.157 -5.853 -5.567 1.00 79.12 83 HIS A O 1
ATOM 663 N N . VAL A 1 84 ? -0.911 -6.067 -7.793 1.00 82.06 84 VAL A N 1
ATOM 664 C CA . VAL A 1 84 ? -1.395 -4.720 -8.126 1.00 82.06 84 VAL A CA 1
ATOM 665 C C . VAL A 1 84 ? -2.872 -4.575 -7.752 1.00 82.06 84 VAL A C 1
ATOM 667 O O . VAL A 1 84 ? -3.248 -3.582 -7.131 1.00 82.06 84 VAL A O 1
ATOM 670 N N . ALA A 1 85 ? -3.701 -5.579 -8.057 1.00 81.88 85 ALA A N 1
ATOM 671 C CA . ALA A 1 85 ? -5.122 -5.577 -7.708 1.00 81.88 85 ALA A CA 1
ATOM 672 C C . ALA A 1 85 ? -5.352 -5.539 -6.185 1.00 81.88 85 ALA A C 1
ATOM 674 O O . ALA A 1 85 ? -6.172 -4.758 -5.698 1.00 81.88 85 ALA A O 1
ATOM 675 N N . VAL A 1 86 ? -4.593 -6.332 -5.419 1.00 83.06 86 VAL A N 1
ATOM 676 C CA . VAL A 1 86 ? -4.655 -6.321 -3.949 1.00 83.06 86 VAL A CA 1
ATOM 677 C C . VAL A 1 86 ? -4.227 -4.963 -3.397 1.00 83.06 86 VAL A C 1
ATOM 679 O O . VAL A 1 86 ? -4.928 -4.402 -2.557 1.00 83.06 86 VAL A O 1
ATOM 682 N N . ASN A 1 87 ? -3.133 -4.385 -3.894 1.00 84.44 87 ASN A N 1
ATOM 683 C CA . ASN A 1 87 ? -2.677 -3.072 -3.438 1.00 84.44 87 ASN A CA 1
ATOM 684 C C . ASN A 1 87 ? -3.654 -1.951 -3.814 1.00 84.44 87 ASN A C 1
ATOM 686 O O . ASN A 1 87 ? -3.857 -1.036 -3.021 1.00 84.44 87 ASN A O 1
ATOM 690 N N . ALA A 1 88 ? -4.326 -2.039 -4.962 1.00 83.56 88 ALA A N 1
ATOM 691 C CA . ALA A 1 88 ? -5.384 -1.103 -5.329 1.00 83.56 88 ALA A CA 1
ATOM 692 C C . ALA A 1 88 ? -6.578 -1.186 -4.364 1.00 83.56 88 ALA A C 1
ATOM 694 O O . ALA A 1 88 ? -7.085 -0.153 -3.925 1.00 83.56 88 ALA A O 1
ATOM 695 N N . LEU A 1 89 ? -6.986 -2.398 -3.964 1.00 84.19 89 LEU A N 1
ATOM 696 C CA . LEU A 1 89 ? -8.014 -2.589 -2.937 1.00 84.19 89 LEU A CA 1
ATOM 697 C C . LEU A 1 89 ? -7.575 -2.014 -1.588 1.00 84.19 89 LEU A C 1
ATOM 699 O O . LEU A 1 89 ? -8.347 -1.296 -0.953 1.00 84.19 89 LEU A O 1
ATOM 703 N N . VAL A 1 90 ? -6.339 -2.283 -1.155 1.00 81.88 90 VAL A N 1
ATOM 704 C CA . VAL A 1 90 ? -5.812 -1.740 0.106 1.00 81.88 90 VAL A CA 1
ATOM 705 C C . VAL A 1 90 ? -5.752 -0.217 0.067 1.00 81.88 90 VAL A C 1
ATOM 707 O O . VAL A 1 90 ? -6.134 0.421 1.045 1.00 81.88 90 VAL A O 1
ATOM 710 N N . LEU A 1 91 ? -5.339 0.378 -1.053 1.00 83.44 91 LEU A N 1
ATOM 711 C CA . LEU A 1 91 ? -5.380 1.824 -1.240 1.00 83.44 91 LEU A CA 1
ATOM 712 C C . LEU A 1 91 ? -6.816 2.353 -1.159 1.00 83.44 91 LEU A C 1
ATOM 714 O O . LEU A 1 91 ? -7.057 3.335 -0.461 1.00 83.44 91 LEU A O 1
ATOM 718 N N . GLY A 1 92 ? -7.777 1.681 -1.799 1.00 81.88 92 GLY A N 1
ATOM 719 C CA . GLY A 1 92 ? -9.198 2.013 -1.698 1.00 81.88 92 GLY A CA 1
ATOM 720 C C . GLY A 1 92 ? -9.688 2.021 -0.249 1.00 81.88 92 GLY A C 1
ATOM 721 O O . GLY A 1 92 ? -10.287 3.000 0.194 1.00 81.88 92 GLY A O 1
ATOM 722 N N . PHE A 1 93 ? -9.351 0.989 0.530 1.00 79.38 93 PHE A N 1
ATOM 723 C CA . PHE A 1 93 ? -9.660 0.939 1.961 1.00 79.38 93 PHE A CA 1
ATOM 724 C C . PHE A 1 93 ? -8.944 2.030 2.757 1.00 79.38 93 PHE A C 1
ATOM 726 O O . PHE A 1 93 ? -9.563 2.653 3.616 1.00 79.38 93 PHE A O 1
ATOM 733 N N . ALA A 1 94 ? -7.669 2.299 2.470 1.00 78.38 94 ALA A N 1
ATOM 734 C CA . ALA A 1 94 ? -6.903 3.343 3.141 1.00 78.38 94 ALA A CA 1
ATOM 735 C C . ALA A 1 94 ? -7.494 4.737 2.875 1.00 78.38 94 ALA A C 1
ATOM 737 O O . ALA A 1 94 ? -7.592 5.537 3.800 1.00 78.38 94 ALA A O 1
ATOM 738 N N . ILE A 1 95 ? -7.946 5.019 1.650 1.00 79.94 95 ILE A N 1
ATOM 739 C CA . ILE A 1 95 ? -8.619 6.274 1.292 1.00 79.94 95 ILE A CA 1
ATOM 740 C C . ILE A 1 95 ? -9.992 6.358 1.967 1.00 79.94 95 ILE A C 1
ATOM 742 O O . ILE A 1 95 ? -10.303 7.366 2.602 1.00 79.94 95 ILE A O 1
ATOM 746 N N . MET A 1 96 ? -10.801 5.299 1.875 1.00 78.56 96 MET A N 1
ATOM 747 C CA . MET A 1 96 ? -12.162 5.269 2.419 1.00 78.56 96 MET A CA 1
ATOM 748 C C . MET A 1 96 ? -12.167 5.393 3.947 1.00 78.56 96 MET A C 1
ATOM 750 O O . MET A 1 96 ? -12.969 6.135 4.510 1.00 78.56 96 MET A O 1
ATOM 754 N N . ALA A 1 97 ? -11.215 4.738 4.614 1.00 71.75 97 ALA A N 1
ATOM 755 C CA . ALA A 1 97 ? -10.983 4.869 6.047 1.00 71.75 97 ALA A CA 1
ATOM 756 C C . ALA A 1 97 ? -10.175 6.128 6.415 1.00 71.75 97 ALA A C 1
ATOM 758 O O . ALA A 1 97 ? -9.918 6.356 7.593 1.00 71.75 97 ALA A O 1
ATOM 759 N N . ARG A 1 98 ? -9.740 6.944 5.441 1.00 71.56 98 ARG A N 1
ATOM 760 C CA . ARG A 1 98 ? -8.854 8.113 5.631 1.00 71.56 98 ARG A CA 1
ATOM 761 C C . ARG A 1 98 ? -7.577 7.801 6.431 1.00 71.56 98 ARG A C 1
ATOM 763 O O . ARG A 1 98 ? -7.078 8.638 7.181 1.00 71.56 98 ARG A O 1
ATOM 770 N N . GLY A 1 99 ? -7.067 6.580 6.304 1.00 66.12 99 GLY A N 1
ATOM 771 C CA . GLY A 1 99 ? -5.929 6.063 7.062 1.00 66.12 99 GLY A CA 1
ATOM 772 C C . GLY A 1 99 ? -6.230 5.749 8.534 1.00 66.12 99 GLY A C 1
ATOM 773 O O . GLY A 1 99 ? -5.297 5.502 9.303 1.00 66.12 99 GLY A O 1
ATOM 774 N N . ASP A 1 100 ? -7.504 5.735 8.939 1.00 70.94 100 ASP A N 1
ATOM 775 C CA . ASP A 1 100 ? -7.933 5.243 10.244 1.00 70.94 100 ASP A CA 1
ATOM 776 C C . ASP A 1 100 ? -7.951 3.709 10.257 1.00 70.94 100 ASP A C 1
ATOM 778 O O . ASP A 1 100 ? -8.885 3.039 9.811 1.00 70.94 100 ASP A O 1
ATOM 782 N N . VAL A 1 101 ? -6.872 3.145 10.792 1.00 71.31 101 VAL A N 1
ATOM 783 C CA . VAL A 1 101 ? -6.698 1.697 10.939 1.00 71.31 101 VAL A CA 1
ATOM 784 C C . VAL A 1 101 ? -7.744 1.096 11.890 1.00 71.31 101 VAL A C 1
ATOM 786 O O . VAL A 1 101 ? -8.067 -0.079 11.733 1.00 71.31 101 VAL A O 1
ATOM 789 N N . GLY A 1 102 ? -8.330 1.889 12.799 1.00 67.69 102 GLY A N 1
ATOM 790 C CA . GLY A 1 102 ? -9.387 1.451 13.718 1.00 67.69 102 GLY A CA 1
ATOM 791 C C . GLY A 1 102 ? -10.666 1.003 13.002 1.00 67.69 102 GLY A C 1
ATOM 792 O O . GLY A 1 102 ? -11.302 0.021 13.381 1.00 67.69 102 GLY A O 1
ATOM 793 N N . VAL A 1 103 ? -11.021 1.671 11.900 1.00 70.12 103 VAL A N 1
ATOM 794 C CA . VAL A 1 103 ? -12.180 1.290 11.072 1.00 70.12 103 VAL A CA 1
ATOM 795 C C . VAL A 1 103 ? -11.943 -0.069 10.409 1.00 70.12 103 VAL A C 1
ATOM 797 O O . VAL A 1 103 ? -12.839 -0.910 10.352 1.00 70.12 103 VAL A O 1
ATOM 800 N N . ILE A 1 104 ? -10.712 -0.309 9.953 1.00 71.56 104 ILE A N 1
ATOM 801 C CA . ILE A 1 104 ? -10.317 -1.560 9.297 1.00 71.56 104 ILE A CA 1
ATOM 802 C C . ILE A 1 104 ? -10.293 -2.711 10.310 1.00 71.56 104 ILE A C 1
ATOM 804 O O . ILE A 1 104 ? -10.813 -3.795 10.034 1.00 71.56 104 ILE A O 1
ATOM 808 N N . THR A 1 105 ? -9.719 -2.498 11.496 1.00 71.44 105 THR A N 1
ATOM 809 C CA . THR A 1 105 ? -9.667 -3.518 12.553 1.00 71.44 105 THR A CA 1
ATOM 810 C C . THR A 1 105 ? -11.054 -3.862 13.080 1.00 71.44 105 THR A C 1
ATOM 812 O O . THR A 1 105 ? -11.330 -5.044 13.301 1.00 71.44 105 THR A O 1
ATOM 815 N N . GLU A 1 106 ? -11.945 -2.882 13.226 1.00 74.81 106 GLU A N 1
ATOM 816 C CA . GLU A 1 106 ? -13.322 -3.126 13.654 1.00 74.81 106 GLU A CA 1
ATOM 817 C C . GLU A 1 106 ? -14.119 -3.890 12.585 1.00 74.81 106 GLU A C 1
ATOM 819 O O . GLU A 1 106 ? -14.760 -4.894 12.905 1.00 74.81 106 GLU A O 1
ATOM 824 N N . ALA A 1 107 ? -13.991 -3.530 11.303 1.00 74.62 107 ALA A N 1
ATOM 825 C CA . ALA A 1 107 ? -14.605 -4.281 10.203 1.00 74.62 107 ALA A CA 1
ATOM 826 C C . ALA A 1 107 ? -14.110 -5.741 10.149 1.00 74.62 107 ALA A C 1
ATOM 828 O O . ALA A 1 107 ? -14.898 -6.684 9.999 1.00 74.62 107 ALA A O 1
ATOM 829 N N . LEU A 1 108 ? -12.806 -5.966 10.352 1.00 77.75 108 LEU A N 1
ATOM 830 C CA . LEU A 1 108 ? -12.231 -7.312 10.449 1.00 77.75 108 LEU A CA 1
ATOM 831 C C . LEU A 1 108 ? -12.761 -8.074 11.667 1.00 77.75 108 LEU A C 1
ATOM 833 O O . LEU A 1 108 ? -13.038 -9.274 11.578 1.00 77.75 108 LEU A O 1
ATOM 837 N N . ARG A 1 109 ? -12.924 -7.398 12.808 1.00 79.69 109 ARG A N 1
ATOM 838 C CA . ARG A 1 109 ? -13.473 -7.997 14.028 1.00 79.69 109 ARG A CA 1
ATOM 839 C C . ARG A 1 109 ? -14.923 -8.428 13.825 1.00 79.69 109 ARG A C 1
ATOM 841 O O . ARG A 1 109 ? -15.272 -9.542 14.220 1.00 79.69 109 ARG A O 1
ATOM 848 N N . GLN A 1 110 ? -15.738 -7.599 13.177 1.00 81.19 110 GLN A N 1
ATOM 849 C CA . GLN A 1 110 ? -17.124 -7.919 12.830 1.00 81.19 110 GLN A CA 1
ATOM 850 C C . GLN A 1 110 ? -17.202 -9.099 11.857 1.00 81.19 110 GLN A C 1
ATOM 852 O O . GLN A 1 110 ? -17.934 -10.054 12.111 1.00 81.19 110 GLN A O 1
ATOM 857 N N . THR A 1 111 ? -16.358 -9.112 10.824 1.00 78.88 111 THR A N 1
ATOM 858 C CA . THR A 1 111 ? -16.295 -10.216 9.852 1.00 78.88 111 THR A CA 1
ATOM 859 C C . THR A 1 111 ? -15.888 -11.538 10.514 1.00 78.88 111 THR A C 1
ATOM 861 O O . THR A 1 111 ? -16.489 -12.583 10.263 1.00 78.88 111 THR A O 1
ATOM 864 N N . ARG A 1 112 ? -14.897 -11.516 11.418 1.00 81.06 112 ARG A N 1
ATOM 865 C CA . ARG A 1 112 ? -14.483 -12.708 12.182 1.00 81.06 112 ARG A CA 1
ATOM 866 C C . ARG A 1 112 ? -15.592 -13.219 13.100 1.00 81.06 112 ARG A C 1
ATOM 868 O O . ARG A 1 112 ? -15.778 -14.432 13.186 1.00 81.06 112 ARG A O 1
ATOM 875 N N . LYS A 1 113 ? -16.321 -12.321 13.773 1.00 82.00 113 LYS A N 1
ATOM 876 C CA . LYS A 1 113 ? -17.479 -12.686 14.604 1.00 82.00 113 LYS A CA 1
ATOM 877 C C . LYS A 1 113 ? -18.582 -13.324 13.758 1.00 82.00 113 LYS A C 1
ATOM 879 O O . LYS A 1 113 ? -19.016 -14.420 14.090 1.00 82.00 113 LYS A O 1
ATOM 884 N N . ALA A 1 114 ? -18.948 -12.707 12.634 1.00 78.69 114 ALA A N 1
ATOM 885 C CA . ALA A 1 114 ? -19.942 -13.249 11.709 1.00 78.69 114 ALA A CA 1
ATOM 886 C C . ALA A 1 114 ? -19.553 -14.652 11.215 1.00 78.69 114 ALA A C 1
ATOM 888 O O . ALA A 1 114 ? -20.351 -15.582 11.279 1.00 78.69 114 ALA A O 1
ATOM 889 N N . ARG A 1 115 ? -18.286 -14.848 10.824 1.00 78.62 115 ARG A N 1
ATOM 890 C CA . ARG A 1 115 ? -17.789 -16.157 10.379 1.00 78.62 115 ARG A CA 1
ATOM 891 C C . ARG A 1 115 ? -17.828 -17.216 11.482 1.00 78.62 115 ARG A C 1
ATOM 893 O O . ARG A 1 115 ? -18.126 -18.372 11.198 1.00 78.62 115 ARG A O 1
ATOM 900 N N . ARG A 1 116 ? -17.525 -16.840 12.730 1.00 80.88 116 ARG A N 1
ATOM 901 C CA . ARG A 1 116 ? -17.599 -17.751 13.882 1.00 80.88 116 ARG A CA 1
ATOM 902 C C . ARG A 1 116 ? -19.047 -18.161 14.174 1.00 80.88 116 ARG A C 1
ATOM 904 O O . ARG A 1 116 ? -19.267 -19.341 14.416 1.00 80.88 116 ARG A O 1
ATOM 911 N N . ASN A 1 117 ? -19.994 -17.227 14.086 1.00 76.25 117 ASN A N 1
ATOM 912 C CA . ASN A 1 117 ? -21.419 -17.492 14.312 1.00 76.25 117 ASN A CA 1
ATOM 913 C C . ASN A 1 117 ? -21.994 -18.466 13.267 1.00 76.25 117 ASN A C 1
ATOM 915 O O . ASN A 1 117 ? -22.651 -19.439 13.624 1.00 76.25 117 ASN A O 1
ATOM 919 N N . VAL A 1 118 ? -21.645 -18.282 11.989 1.00 77.25 118 VAL A N 1
ATOM 920 C CA . VAL A 1 118 ? -22.033 -19.216 10.912 1.00 77.25 118 VAL A CA 1
ATOM 921 C C . VAL A 1 118 ? -21.463 -20.622 11.149 1.00 77.25 118 VAL A C 1
ATOM 923 O O . VAL A 1 118 ? -22.110 -21.627 10.861 1.00 77.25 118 VAL A O 1
ATOM 926 N N . LEU A 1 119 ? -20.241 -20.718 11.686 1.00 72.00 119 LEU A N 1
ATOM 927 C CA . LEU A 1 119 ? -19.615 -22.009 11.975 1.00 72.00 119 LEU A CA 1
ATOM 928 C C . LEU A 1 119 ? -20.244 -22.720 13.184 1.00 72.00 119 LEU A C 1
ATOM 930 O O . LEU A 1 119 ? -20.253 -23.949 13.216 1.00 72.00 119 LEU A O 1
ATOM 934 N N . SER A 1 120 ? -20.730 -21.972 14.180 1.00 71.19 120 SER A N 1
ATOM 935 C CA . SER A 1 120 ? -21.427 -22.549 15.335 1.00 71.19 120 SER A CA 1
ATOM 936 C C . SER A 1 120 ? -22.817 -23.062 14.976 1.00 71.19 120 SER A C 1
ATOM 938 O O . SER A 1 120 ? -23.176 -24.136 15.443 1.00 71.19 120 SER A O 1
ATOM 940 N N . GLU A 1 121 ? -23.554 -22.370 14.101 1.00 70.06 121 GLU A N 1
ATOM 941 C CA . GLU A 1 121 ? -24.867 -22.834 13.623 1.00 70.06 121 GLU A CA 1
ATOM 942 C C . GLU A 1 121 ? -24.754 -24.149 12.838 1.00 70.06 121 GLU A C 1
ATOM 944 O O . GLU A 1 121 ? -25.528 -25.074 13.060 1.00 70.06 121 GLU A O 1
ATOM 949 N N . ARG A 1 122 ? -23.718 -24.302 12.000 1.00 65.94 122 ARG A N 1
ATOM 950 C CA . ARG A 1 122 ? -23.458 -25.560 11.272 1.00 65.94 122 ARG A CA 1
ATOM 951 C C . ARG A 1 122 ? -23.051 -26.746 12.147 1.00 65.94 122 ARG A C 1
ATOM 953 O O . ARG A 1 122 ? -23.082 -27.864 11.657 1.00 65.94 122 ARG A O 1
ATOM 960 N N . LYS A 1 123 ? -22.598 -26.520 13.383 1.00 62.19 123 LYS A N 1
ATOM 961 C CA . LYS A 1 123 ? -22.255 -27.598 14.329 1.00 62.19 123 LYS A CA 1
ATOM 962 C C . LYS A 1 123 ? -23.446 -28.052 15.175 1.00 62.19 123 LYS A C 1
ATOM 964 O O . LYS A 1 123 ? -23.308 -29.029 15.903 1.00 62.19 123 LYS A O 1
ATOM 969 N N . GLN A 1 124 ? -24.548 -27.304 15.146 1.00 60.84 124 GLN A N 1
ATOM 970 C CA . GLN A 1 124 ? -25.771 -27.605 15.891 1.00 60.84 124 GLN A CA 1
ATOM 971 C C . GLN A 1 124 ? -26.841 -28.301 15.036 1.00 60.84 124 GLN A C 1
ATOM 973 O O . GLN A 1 124 ? -27.815 -28.794 15.599 1.00 60.84 124 GLN A O 1
ATOM 978 N N . MET A 1 125 ? -26.654 -28.341 13.712 1.00 54.34 125 MET A N 1
ATOM 979 C CA . MET A 1 125 ? -27.366 -29.234 12.787 1.00 54.34 125 MET A CA 1
ATOM 980 C C . MET A 1 125 ? -26.596 -30.542 12.631 1.00 54.34 125 MET A C 1
ATOM 982 O O . MET A 1 125 ? -27.265 -31.584 12.487 1.00 54.34 125 MET A O 1
#

Foldseek 3Di:
DQVVLCVLLVPPDPVLSVLLVLLLVLLVLLLCLLVCLVVPPDPDPDDDDPVLVVVSVVSNVVSVVSNVCSVNSPDPDGRDVVSSVVSVVSSVVSVVCSNRSVVVVVVVVVVVVVVVVVVVVVVVD